Protein AF-A0A527GI92-F1 (afdb_monomer_lite)

Structure (mmCIF, N/CA/C/O backbone):
data_AF-A0A527GI92-F1
#
_entry.id   AF-A0A527GI92-F1
#
loop_
_atom_site.group_PDB
_atom_site.id
_atom_site.type_symbol
_atom_site.label_ato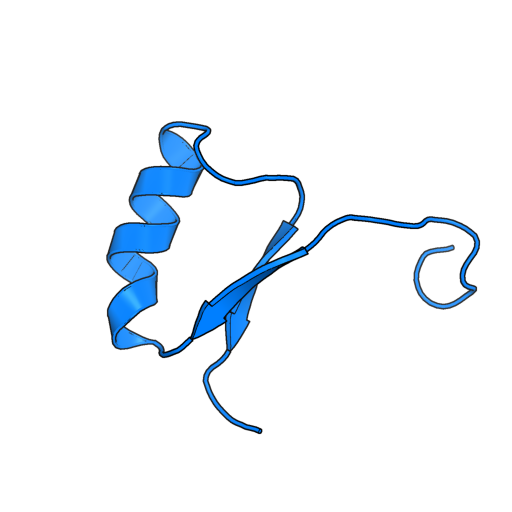m_id
_atom_site.label_alt_id
_atom_site.label_comp_id
_atom_site.label_asym_id
_atom_site.label_entity_id
_atom_site.label_seq_id
_atom_site.pdbx_PDB_ins_code
_atom_site.Cartn_x
_atom_site.Cartn_y
_atom_site.Cartn_z
_atom_site.occupancy
_atom_site.B_iso_or_equiv
_atom_site.auth_seq_id
_atom_site.auth_comp_id
_atom_site.auth_asym_id
_atom_site.auth_atom_id
_atom_site.pdbx_PDB_model_num
ATOM 1 N N . TRP A 1 1 ? -11.965 -6.360 14.970 1.00 74.56 1 TRP A N 1
ATOM 2 C CA . TRP A 1 1 ? -12.204 -4.903 14.975 1.00 74.56 1 TRP A CA 1
ATOM 3 C C . TRP A 1 1 ? -12.387 -4.356 13.566 1.00 74.56 1 TRP A C 1
ATOM 5 O O . TRP A 1 1 ? -13.499 -3.939 13.270 1.00 74.56 1 TRP A O 1
ATOM 15 N N . ILE A 1 2 ? -11.382 -4.429 12.682 1.00 78.06 2 ILE A N 1
ATOM 16 C CA . ILE A 1 2 ? -11.518 -4.006 11.272 1.00 78.06 2 ILE A CA 1
ATOM 17 C C . ILE A 1 2 ? -12.485 -4.916 10.491 1.00 78.06 2 ILE A C 1
ATOM 19 O O . ILE A 1 2 ? -13.528 -4.455 10.048 1.00 78.06 2 ILE A O 1
ATOM 23 N N . ALA A 1 3 ? -12.222 -6.229 10.438 1.00 80.56 3 ALA A N 1
ATOM 24 C CA . ALA A 1 3 ? -13.105 -7.194 9.759 1.00 80.56 3 ALA A CA 1
ATOM 25 C C . ALA A 1 3 ? -14.522 -7.271 10.362 1.00 80.56 3 ALA A C 1
ATOM 27 O O . ALA A 1 3 ? -15.478 -7.640 9.697 1.00 80.56 3 ALA A O 1
ATOM 28 N N . SER A 1 4 ? -14.667 -6.884 11.632 1.00 88.56 4 SER A N 1
ATOM 29 C CA . SER A 1 4 ? -15.957 -6.817 12.324 1.00 88.56 4 SER A CA 1
ATOM 30 C C . SER A 1 4 ? -16.686 -5.477 12.126 1.00 88.56 4 SER A C 1
ATOM 32 O O . SER A 1 4 ? -17.615 -5.199 12.876 1.00 88.56 4 SER A O 1
ATOM 34 N N . GLY A 1 5 ? -16.202 -4.594 11.241 1.00 82.44 5 GLY A N 1
ATOM 35 C 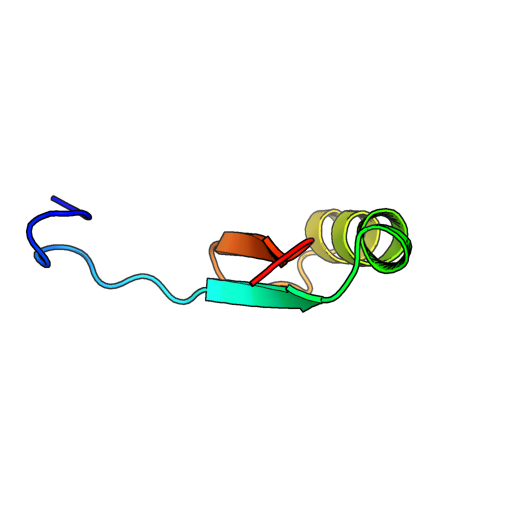CA . GLY A 1 5 ? -16.804 -3.290 10.923 1.00 82.44 5 GLY A CA 1
ATOM 36 C C . GLY A 1 5 ? -16.748 -2.229 12.031 1.00 82.44 5 GLY A C 1
ATOM 37 O O . GLY A 1 5 ? -17.297 -1.142 11.868 1.00 82.44 5 GLY A O 1
ATOM 38 N N . ARG A 1 6 ? -16.081 -2.512 13.159 1.00 86.62 6 ARG A N 1
ATOM 39 C CA . ARG A 1 6 ? -16.002 -1.599 14.318 1.00 86.62 6 ARG A CA 1
ATOM 40 C C . ARG A 1 6 ? -15.010 -0.4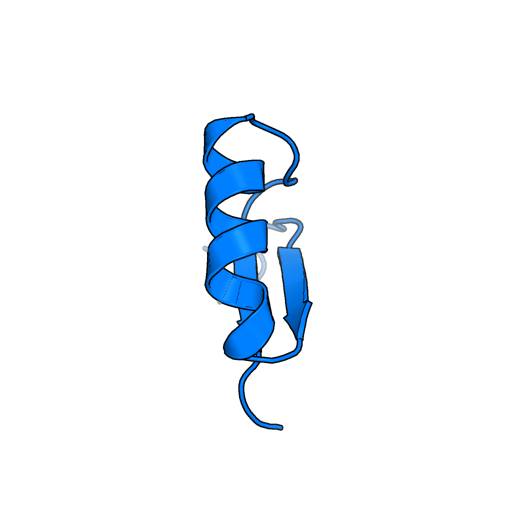55 14.117 1.00 86.62 6 ARG A C 1
ATOM 42 O O . ARG A 1 6 ? -15.059 0.519 14.853 1.00 86.62 6 ARG A O 1
ATOM 49 N N . VAL A 1 7 ? -14.115 -0.574 13.139 1.00 84.38 7 VAL A N 1
ATOM 50 C CA . VAL A 1 7 ? -13.167 0.474 12.748 1.00 84.38 7 VAL A CA 1
ATOM 51 C C . VAL A 1 7 ? -13.340 0.721 11.259 1.00 84.38 7 VAL A C 1
ATOM 53 O O . VAL A 1 7 ? -13.125 -0.189 10.460 1.00 84.38 7 VAL A O 1
ATOM 56 N N . ARG A 1 8 ? -13.730 1.946 10.895 1.00 75.56 8 ARG A N 1
ATOM 57 C CA . ARG A 1 8 ? -13.738 2.417 9.507 1.00 75.56 8 ARG A CA 1
ATOM 58 C C . ARG A 1 8 ? -12.422 3.132 9.247 1.00 75.56 8 ARG A C 1
ATOM 60 O O . ARG A 1 8 ? -12.081 4.058 9.977 1.00 75.56 8 ARG A O 1
ATOM 67 N N . TYR A 1 9 ? -11.696 2.702 8.229 1.00 79.00 9 TYR A N 1
ATOM 68 C CA . TYR A 1 9 ? -10.468 3.351 7.791 1.00 79.00 9 TYR A CA 1
ATOM 69 C C . TYR A 1 9 ? -10.629 3.767 6.329 1.00 79.00 9 TYR A C 1
ATOM 71 O O . TYR A 1 9 ? -11.396 3.156 5.587 1.00 79.00 9 TYR A O 1
ATOM 79 N N . ARG A 1 10 ? -9.974 4.866 5.951 1.00 84.81 10 ARG A N 1
ATOM 80 C CA . ARG A 1 10 ? -9.941 5.331 4.563 1.00 84.81 10 ARG A CA 1
ATOM 81 C C . ARG A 1 10 ? -8.756 4.663 3.880 1.00 84.81 10 ARG A C 1
ATOM 83 O O . ARG A 1 10 ? -7.664 4.615 4.453 1.00 84.81 10 ARG A O 1
ATOM 90 N N . GLU A 1 11 ? -9.016 4.121 2.703 1.00 89.44 11 GLU A N 1
ATOM 91 C CA . GLU A 1 11 ? -8.008 3.529 1.836 1.00 89.44 11 GLU A CA 1
ATOM 92 C C . GLU A 1 11 ? -7.687 4.510 0.718 1.00 89.44 11 GLU A C 1
ATOM 94 O O . GLU A 1 11 ? -8.581 5.158 0.170 1.00 89.44 11 GLU A O 1
ATOM 99 N N . ASP A 1 12 ? -6.404 4.609 0.414 1.00 92.06 12 ASP A N 1
ATOM 100 C CA . ASP A 1 12 ? -5.876 5.271 -0.764 1.00 92.06 12 ASP A CA 1
ATOM 101 C C . ASP A 1 12 ? -5.400 4.170 -1.710 1.00 92.06 12 ASP A C 1
ATOM 103 O O . ASP A 1 12 ? -4.552 3.358 -1.333 1.00 92.06 12 ASP A O 1
ATOM 107 N N . ILE A 1 13 ? -6.021 4.064 -2.884 1.00 93.75 13 ILE A N 1
ATOM 108 C CA . ILE A 1 13 ? -5.820 2.927 -3.781 1.00 93.75 13 ILE A CA 1
ATOM 109 C C . ILE A 1 13 ? -5.118 3.396 -5.045 1.00 93.75 13 ILE A C 1
ATOM 111 O O . ILE A 1 13 ? -5.617 4.258 -5.764 1.00 93.75 13 ILE A O 1
ATOM 115 N N . VAL A 1 14 ? -3.980 2.770 -5.320 1.00 95.38 14 VAL A N 1
ATOM 116 C CA . VAL A 1 14 ? -3.185 2.949 -6.528 1.00 95.38 14 VAL A CA 1
ATOM 117 C C . VAL A 1 14 ? -3.321 1.703 -7.386 1.00 95.38 14 VAL A C 1
ATOM 119 O O . VAL A 1 14 ? -3.080 0.592 -6.922 1.00 95.38 14 VAL A O 1
ATOM 122 N N . ASP A 1 15 ? -3.705 1.891 -8.640 1.00 96.69 15 ASP A N 1
ATOM 123 C CA . ASP A 1 15 ? -3.786 0.821 -9.629 1.00 96.69 15 ASP A CA 1
ATOM 124 C C . ASP A 1 15 ? -2.439 0.569 -10.292 1.00 96.69 15 ASP A C 1
ATOM 126 O O . ASP A 1 15 ? -1.751 1.516 -10.665 1.00 96.69 15 ASP A O 1
ATOM 130 N N . GLY A 1 16 ? -2.090 -0.701 -10.479 1.00 96.62 16 GLY A N 1
ATOM 131 C CA . GLY A 1 16 ? -0.892 -1.113 -11.201 1.00 96.62 16 GLY A CA 1
ATOM 132 C C . GLY A 1 16 ? 0.370 -1.118 -10.337 1.00 96.62 16 GLY A C 1
ATOM 133 O O . GLY A 1 16 ? 0.647 -0.200 -9.559 1.00 96.62 16 GLY A O 1
ATOM 134 N N . ILE A 1 17 ? 1.176 -2.171 -10.483 1.00 96.12 17 ILE A N 1
ATOM 135 C CA . ILE A 1 17 ? 2.451 -2.303 -9.764 1.00 96.12 17 ILE A CA 1
ATOM 136 C C . ILE A 1 17 ? 3.488 -1.285 -10.248 1.00 96.12 17 ILE A C 1
ATOM 138 O O . ILE A 1 17 ? 4.340 -0.843 -9.482 1.00 96.12 17 ILE A O 1
ATOM 142 N N . GLU A 1 18 ? 3.378 -0.862 -11.502 1.00 97.00 18 GLU A N 1
ATOM 143 C CA . GLU A 1 18 ? 4.188 0.173 -12.130 1.00 97.00 18 GLU A CA 1
ATOM 144 C C . GLU A 1 18 ? 4.090 1.522 -11.405 1.00 97.00 18 GLU A C 1
ATOM 146 O O . GLU A 1 18 ? 5.051 2.290 -11.406 1.00 97.00 18 GLU A O 1
ATOM 151 N N . ASN A 1 19 ? 2.972 1.782 -10.721 1.00 96.75 19 ASN A N 1
ATOM 152 C CA . ASN A 1 19 ? 2.752 3.009 -9.960 1.00 96.75 19 ASN A CA 1
ATOM 153 C C . ASN A 1 19 ? 3.221 2.901 -8.498 1.00 96.75 19 ASN A C 1
ATOM 155 O O . ASN A 1 19 ? 3.301 3.917 -7.800 1.00 96.75 19 ASN A O 1
ATOM 159 N N . ALA A 1 20 ? 3.590 1.702 -8.027 1.00 96.19 20 ALA A N 1
ATOM 160 C CA . ALA A 1 20 ? 4.042 1.478 -6.654 1.00 96.19 20 ALA A CA 1
ATOM 161 C C . ALA A 1 20 ? 5.265 2.327 -6.248 1.00 96.19 20 ALA A C 1
ATOM 163 O O . ALA A 1 20 ? 5.247 2.859 -5.135 1.00 96.19 20 ALA A O 1
ATOM 164 N N . PRO A 1 21 ? 6.299 2.530 -7.097 1.00 97.38 21 PRO A N 1
ATOM 165 C CA . PRO A 1 21 ? 7.442 3.367 -6.731 1.00 97.38 21 PRO A CA 1
ATOM 166 C C . PRO A 1 21 ? 7.038 4.814 -6.429 1.00 97.38 21 PRO A C 1
ATOM 168 O O . PRO A 1 21 ? 7.436 5.370 -5.407 1.00 97.38 21 PRO A O 1
ATOM 171 N N . GLN A 1 22 ? 6.193 5.408 -7.275 1.00 96.69 22 GLN A N 1
ATOM 172 C CA . GLN A 1 22 ? 5.722 6.781 -7.093 1.00 96.69 22 GLN A CA 1
ATOM 173 C C . GLN A 1 22 ? 4.802 6.906 -5.874 1.00 96.69 22 GLN A C 1
ATOM 175 O O . GLN A 1 22 ? 4.911 7.861 -5.103 1.00 96.69 22 GLN A O 1
ATOM 180 N N . ALA A 1 23 ? 3.925 5.921 -5.669 1.00 95.69 23 ALA A N 1
ATOM 181 C CA . ALA A 1 23 ? 3.049 5.861 -4.506 1.00 95.69 23 ALA A CA 1
ATOM 182 C C . ALA A 1 23 ? 3.845 5.751 -3.195 1.00 95.69 23 ALA A C 1
ATOM 184 O O . ALA A 1 23 ? 3.509 6.398 -2.205 1.00 95.69 23 ALA A O 1
ATOM 185 N N . PHE A 1 24 ? 4.940 4.987 -3.197 1.00 95.75 24 PHE A N 1
ATOM 186 C CA . PHE A 1 24 ? 5.818 4.848 -2.040 1.00 95.75 24 PHE A CA 1
ATOM 187 C C . PHE A 1 24 ? 6.575 6.142 -1.714 1.00 95.75 24 PHE A C 1
ATOM 189 O O . PHE A 1 24 ? 6.676 6.508 -0.545 1.00 95.75 24 PHE A O 1
ATOM 196 N N . LEU A 1 25 ? 7.052 6.876 -2.725 1.00 96.94 25 LEU A N 1
ATOM 197 C CA . LEU A 1 25 ? 7.644 8.202 -2.510 1.00 96.94 25 LEU A CA 1
ATOM 198 C C . LEU A 1 25 ? 6.626 9.169 -1.892 1.00 96.94 25 LEU A C 1
ATOM 200 O O . LEU A 1 25 ? 6.917 9.802 -0.878 1.00 96.94 25 LEU A O 1
ATOM 204 N N . GLY A 1 26 ? 5.406 9.205 -2.438 1.00 95.56 26 GLY A N 1
ATOM 205 C CA . GLY A 1 26 ? 4.314 10.009 -1.889 1.00 95.56 26 GLY A CA 1
ATOM 206 C C . GLY A 1 26 ? 3.975 9.655 -0.438 1.00 95.56 26 GLY A C 1
ATOM 207 O O . GLY A 1 26 ? 3.697 10.554 0.358 1.00 95.56 26 GLY A O 1
ATOM 208 N N . LEU A 1 27 ? 4.072 8.375 -0.067 1.00 94.94 27 LEU A N 1
ATOM 209 C CA . LEU A 1 27 ? 3.833 7.911 1.299 1.00 94.94 27 LEU A CA 1
ATOM 210 C C . LEU A 1 27 ? 4.865 8.485 2.272 1.00 94.94 27 LEU A C 1
ATOM 212 O O . LEU A 1 27 ? 4.494 8.964 3.343 1.00 94.94 27 LEU A O 1
ATOM 216 N N . LEU A 1 28 ? 6.146 8.473 1.892 1.00 95.69 28 LE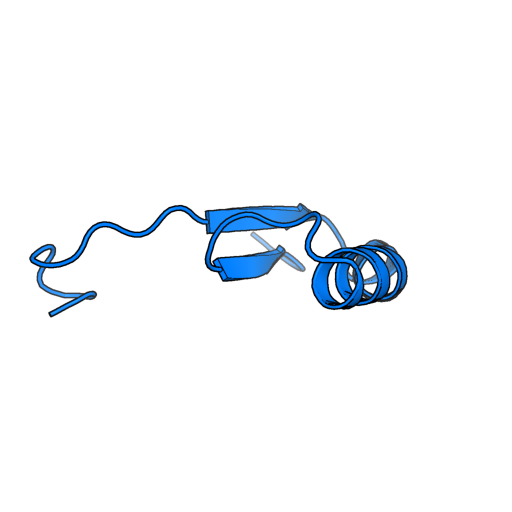U A N 1
ATOM 217 C CA . LEU A 1 28 ? 7.234 9.031 2.702 1.00 95.69 28 LEU A CA 1
ATOM 218 C C . LEU A 1 28 ? 7.138 10.557 2.834 1.00 95.69 28 LEU A C 1
ATOM 220 O O . LEU A 1 28 ? 7.525 11.114 3.858 1.00 95.69 28 LEU A O 1
ATOM 224 N N . GLU A 1 29 ? 6.587 11.227 1.824 1.00 96.38 29 GLU A N 1
ATOM 225 C CA . GLU A 1 29 ? 6.312 12.667 1.833 1.00 96.38 29 GLU A CA 1
ATOM 226 C C . GLU A 1 29 ? 4.999 13.030 2.558 1.00 96.38 29 GLU A C 1
ATOM 228 O O . GLU A 1 29 ? 4.683 14.212 2.698 1.00 96.38 29 GLU A O 1
ATOM 233 N N . GLY A 1 30 ? 4.219 12.042 3.018 1.00 93.25 30 GLY A N 1
ATOM 234 C CA . GLY A 1 30 ? 2.952 12.255 3.726 1.00 93.25 30 GLY A CA 1
ATOM 235 C C . GLY A 1 30 ? 1.776 12.660 2.830 1.00 93.25 30 GLY A C 1
ATOM 236 O O . GLY A 1 30 ? 0.826 13.277 3.309 1.00 93.25 30 GLY A O 1
ATOM 237 N N . ARG A 1 31 ? 1.821 12.339 1.531 1.00 91.56 31 ARG A N 1
ATOM 238 C CA . ARG A 1 31 ? 0.767 12.687 0.559 1.00 91.56 31 ARG A CA 1
ATOM 239 C C . ARG A 1 31 ? -0.456 11.765 0.612 1.00 91.56 31 ARG A C 1
ATOM 241 O O . ARG A 1 31 ? -1.517 12.159 0.137 1.00 91.56 31 ARG A O 1
ATOM 248 N N . A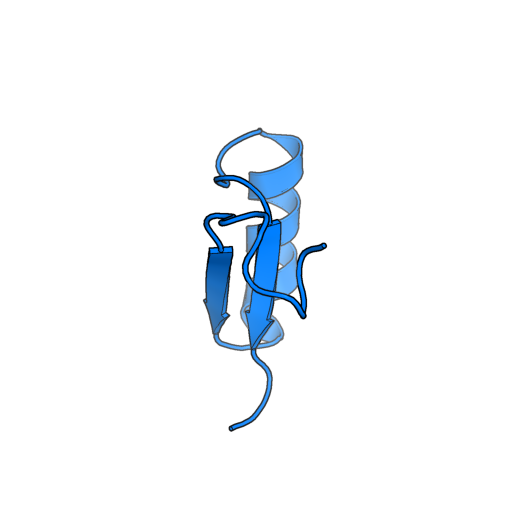SN A 1 32 ? -0.322 10.558 1.160 1.00 88.94 32 ASN A N 1
ATOM 249 C CA . ASN A 1 32 ? -1.396 9.562 1.196 1.00 88.94 32 ASN A CA 1
ATOM 250 C C . ASN A 1 32 ? -2.269 9.680 2.448 1.00 88.94 32 ASN A C 1
ATOM 252 O O . ASN A 1 32 ? -1.807 10.050 3.529 1.00 88.94 32 ASN A O 1
ATOM 256 N N . PHE A 1 33 ? -3.535 9.284 2.321 1.00 84.56 33 PHE A N 1
ATOM 257 C CA . PHE A 1 33 ? -4.465 9.235 3.447 1.00 84.56 33 PHE A CA 1
ATOM 258 C C . PHE A 1 33 ? -4.596 7.819 4.001 1.00 84.56 33 PHE A C 1
ATOM 260 O O . PHE A 1 33 ? -5.073 6.913 3.324 1.00 84.56 33 PHE A O 1
ATOM 267 N N . GLY A 1 34 ? -4.273 7.648 5.283 1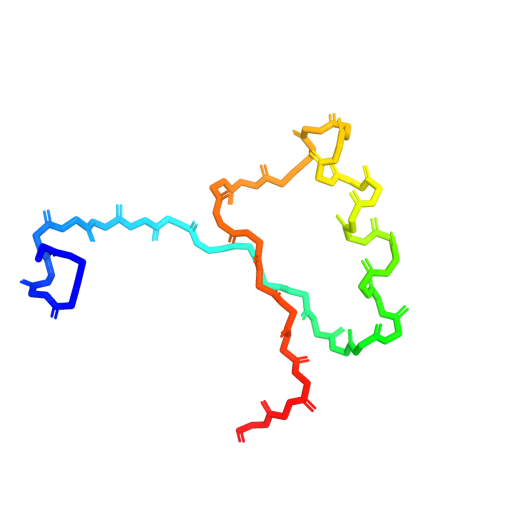.00 87.56 34 GLY A N 1
ATOM 268 C CA . GLY A 1 34 ? -4.525 6.393 5.984 1.00 87.56 34 GLY A CA 1
ATOM 269 C C . GLY A 1 34 ? -3.716 5.235 5.404 1.00 87.56 34 GLY A C 1
ATOM 270 O O . GLY A 1 34 ? -2.496 5.204 5.545 1.00 87.56 34 GLY A O 1
ATOM 271 N N . LYS A 1 35 ? -4.403 4.253 4.812 1.00 91.69 35 LYS A N 1
ATOM 272 C CA . LYS A 1 35 ? -3.780 3.028 4.297 1.00 91.69 35 LYS A CA 1
ATOM 273 C C . LYS A 1 35 ? -3.621 3.104 2.781 1.00 91.69 35 LYS A C 1
ATOM 275 O O . LYS A 1 35 ? -4.620 3.086 2.069 1.00 91.69 35 LYS A O 1
ATOM 280 N N . LEU A 1 36 ? -2.376 3.091 2.311 1.00 95.00 36 LEU A N 1
ATOM 281 C CA . LEU A 1 36 ? -2.052 2.947 0.893 1.00 95.00 36 LEU A CA 1
ATOM 282 C C . LEU A 1 36 ? -2.161 1.474 0.457 1.00 95.00 36 LEU A C 1
ATOM 284 O O . LEU A 1 36 ? -1.596 0.588 1.103 1.00 95.00 36 LEU A O 1
ATOM 288 N N . ILE A 1 37 ? -2.877 1.216 -0.636 1.00 95.00 37 ILE A N 1
ATOM 289 C CA . ILE A 1 37 ? -3.064 -0.098 -1.264 1.00 95.00 37 ILE A CA 1
ATOM 290 C C . ILE A 1 37 ? -2.604 -0.004 -2.718 1.00 95.00 37 ILE A C 1
ATOM 292 O O . ILE A 1 37 ? -3.081 0.859 -3.448 1.00 95.00 37 ILE A O 1
ATOM 296 N N . VAL A 1 38 ? -1.746 -0.924 -3.163 1.00 96.31 38 VAL A N 1
ATOM 297 C CA . VAL A 1 38 ? -1.477 -1.118 -4.596 1.00 96.31 38 VAL A CA 1
ATOM 298 C C . VAL A 1 38 ? -2.306 -2.299 -5.090 1.00 96.31 38 VAL A C 1
ATOM 300 O O . VAL A 1 38 ? -2.140 -3.419 -4.602 1.00 96.31 38 VAL A O 1
ATOM 303 N N . ARG A 1 39 ? -3.211 -2.051 -6.037 1.00 96.00 39 ARG A N 1
ATOM 304 C CA . ARG A 1 39 ? -4.057 -3.062 -6.672 1.00 96.00 39 ARG A CA 1
ATOM 305 C C . ARG A 1 39 ? -3.385 -3.560 -7.947 1.00 96.00 39 ARG A C 1
ATOM 307 O O . ARG A 1 39 ? -3.099 -2.780 -8.847 1.00 96.00 39 ARG A O 1
ATOM 314 N N . ILE A 1 40 ? -3.137 -4.865 -8.008 1.00 95.50 40 ILE A N 1
ATOM 315 C CA . ILE A 1 40 ? -2.395 -5.516 -9.104 1.00 95.50 40 ILE A CA 1
ATOM 316 C C . ILE A 1 40 ? -3.246 -6.496 -9.927 1.00 95.50 40 ILE A C 1
ATOM 318 O O . ILE A 1 40 ? -2.776 -7.007 -10.937 1.00 95.50 40 ILE A O 1
ATOM 322 N N . ALA A 1 41 ? -4.472 -6.772 -9.485 1.00 88.44 41 ALA A N 1
ATOM 323 C CA . ALA A 1 41 ? -5.451 -7.633 -10.142 1.00 88.44 41 ALA A CA 1
ATOM 324 C C . ALA A 1 41 ? -6.856 -7.330 -9.588 1.00 88.44 41 ALA A C 1
ATOM 326 O O . ALA A 1 41 ? -6.963 -6.711 -8.521 1.00 88.44 41 ALA A O 1
ATOM 327 N N . GLU A 1 42 ? -7.892 -7.760 -10.316 1.00 74.56 42 GLU A N 1
ATOM 328 C CA . GLU A 1 42 ? -9.287 -7.791 -9.839 1.00 74.56 42 GLU A CA 1
ATOM 329 C C . GLU A 1 42 ? -9.543 -8.955 -8.873 1.00 74.56 42 GLU A C 1
ATOM 331 O O . GLU A 1 42 ? -9.016 -10.067 -9.121 1.00 74.56 42 GLU A O 1
#

Radius of gyration: 11.91 Å; chains: 1; bounding box: 24×20×27 Å

Secondary structure (DSSP, 8-state):
-TTTTSS---EEEEESGGGHHHHHHHHHTT-S-SEEEEE---

pLDDT: mean 90.67, std 6.91, range [74.56, 97.38]

Sequence (42 aa):
WIASGRVRYREDIVDGIENAPQAFLGLLEGRNFGKLIVRIAE

Foldseek 3Di:
DVVVVPDDADEDEAEAPVCVVVVVVCVVVVNDGTHYYYDHDD